Protein AF-T2JCJ1-F1 (afdb_monomer)

Foldseek 3Di:
DDQPDDQDDDPVCCVPVVDRDDDDDDDDDDDPLVSQDPPDPVSVVVNVVVVD

Structure (mmCIF, N/CA/C/O backbone):
data_AF-T2JCJ1-F1
#
_entry.id   AF-T2JCJ1-F1
#
loop_
_atom_site.group_PDB
_atom_site.id
_atom_site.type_symbol
_atom_site.label_atom_id
_atom_site.label_alt_id
_atom_site.label_comp_id
_atom_site.label_asym_id
_atom_site.label_entity_id
_atom_site.label_seq_id
_atom_site.pdbx_PDB_ins_code
_atom_site.Cartn_x
_atom_site.Cartn_y
_atom_site.Cartn_z
_atom_site.occupancy
_atom_site.B_iso_or_equiv
_atom_site.auth_seq_id
_atom_site.auth_comp_id
_atom_site.auth_asym_id
_atom_site.auth_atom_id
_atom_site.pdbx_PDB_model_num
ATOM 1 N N . MET A 1 1 ? -3.871 -10.631 -3.927 1.00 80.12 1 MET A N 1
ATOM 2 C CA . MET A 1 1 ? -2.722 -9.911 -3.342 1.00 80.12 1 MET A CA 1
ATOM 3 C C . MET A 1 1 ? -3.129 -8.452 -3.190 1.00 80.12 1 MET A C 1
ATOM 5 O O . MET A 1 1 ? -3.908 -8.004 -4.023 1.00 80.12 1 MET A O 1
ATOM 9 N N . GLU A 1 2 ? -2.719 -7.758 -2.126 1.00 90.69 2 GLU A N 1
ATOM 10 C CA . GLU A 1 2 ? -2.854 -6.289 -2.053 1.00 90.69 2 GLU A CA 1
ATOM 11 C C . GLU A 1 2 ? -1.632 -5.643 -2.720 1.00 90.69 2 GLU A C 1
ATOM 13 O O . GLU A 1 2 ? -0.551 -6.220 -2.652 1.00 90.69 2 GLU A O 1
ATOM 18 N N . ASN A 1 3 ? -1.807 -4.496 -3.378 1.00 94.19 3 ASN A N 1
ATOM 19 C CA . ASN A 1 3 ? -0.767 -3.811 -4.159 1.00 94.19 3 ASN A CA 1
ATOM 20 C C . ASN A 1 3 ? -0.404 -2.421 -3.604 1.00 94.19 3 ASN A C 1
ATOM 22 O O . ASN A 1 3 ? 0.053 -1.559 -4.343 1.00 94.19 3 ASN A O 1
ATOM 26 N N . GLY A 1 4 ? -0.736 -2.138 -2.343 1.00 93.25 4 GLY A N 1
ATOM 27 C CA . GLY A 1 4 ? -0.373 -0.863 -1.718 1.00 93.25 4 GLY A CA 1
ATOM 28 C C . GLY A 1 4 ? -1.179 0.368 -2.157 1.00 93.25 4 GLY A C 1
ATOM 29 O O . GLY A 1 4 ? -1.137 1.373 -1.452 1.00 93.25 4 GLY A O 1
ATOM 30 N N . SER A 1 5 ? -1.956 0.315 -3.246 1.00 95.50 5 SER A N 1
ATOM 31 C CA . SER A 1 5 ? -2.493 1.533 -3.872 1.00 95.50 5 SER A CA 1
ATOM 32 C C . SER A 1 5 ? -3.654 2.184 -3.113 1.00 95.50 5 SER A C 1
ATOM 34 O O . SER A 1 5 ? -3.710 3.407 -2.993 1.00 95.50 5 SER A O 1
ATOM 36 N N . ILE A 1 6 ? -4.630 1.397 -2.640 1.00 95.94 6 ILE A N 1
ATOM 37 C CA . ILE A 1 6 ? -5.873 1.929 -2.057 1.00 95.94 6 ILE A CA 1
ATOM 38 C C . ILE A 1 6 ? -6.262 1.155 -0.800 1.00 95.94 6 ILE A C 1
ATOM 40 O O . ILE A 1 6 ? -6.454 -0.059 -0.828 1.00 95.94 6 ILE A O 1
ATOM 44 N N . TYR A 1 7 ? -6.506 1.896 0.282 1.00 96.12 7 TYR A N 1
ATOM 45 C CA . TYR A 1 7 ? -7.075 1.373 1.519 1.00 96.12 7 TYR A CA 1
ATOM 46 C C . TYR A 1 7 ? -8.293 2.198 1.931 1.00 96.12 7 TYR A C 1
ATOM 48 O O . TYR A 1 7 ? -8.188 3.398 2.183 1.00 96.12 7 TYR A O 1
ATOM 56 N N . VAL A 1 8 ? -9.455 1.547 2.032 1.00 96.75 8 VAL A N 1
ATOM 57 C CA . VAL A 1 8 ? -10.704 2.182 2.472 1.00 96.75 8 VAL A CA 1
ATOM 58 C C . VAL A 1 8 ? -11.218 1.468 3.712 1.00 96.75 8 VAL A C 1
ATOM 60 O O . VAL A 1 8 ? -11.576 0.295 3.674 1.00 96.75 8 VAL A O 1
ATOM 63 N N . PHE A 1 9 ? -11.287 2.193 4.823 1.00 97.00 9 PHE A N 1
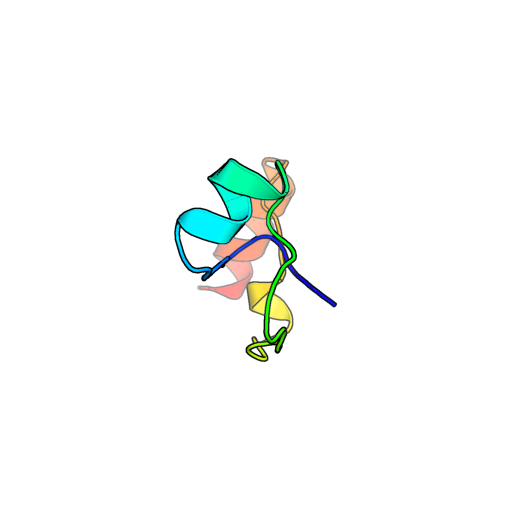ATOM 64 C CA . PHE A 1 9 ? -11.793 1.692 6.096 1.00 97.00 9 PHE A CA 1
ATOM 65 C C . PHE A 1 9 ? -12.516 2.806 6.852 1.00 97.00 9 PHE A C 1
ATOM 67 O O . PHE A 1 9 ? -12.358 3.999 6.583 1.00 97.00 9 PHE A O 1
ATOM 74 N N . LYS A 1 10 ? -13.339 2.424 7.829 1.00 97.56 10 LYS A N 1
ATOM 75 C CA . LYS A 1 10 ? -13.960 3.391 8.737 1.00 97.56 10 LYS A CA 1
ATOM 76 C C . LYS A 1 10 ? -12.902 3.941 9.709 1.00 97.56 10 LYS A C 1
ATOM 78 O O . LYS A 1 10 ? -12.068 3.163 10.167 1.00 97.56 10 LYS A O 1
ATOM 83 N N . PRO A 1 11 ? -12.963 5.224 10.117 1.00 97.94 11 PRO A N 1
ATOM 84 C CA . PRO A 1 11 ? -11.954 5.817 11.005 1.00 97.94 11 PRO A CA 1
ATOM 85 C C . PRO A 1 11 ? -11.736 5.082 12.335 1.00 97.94 11 PRO A C 1
ATOM 87 O O . PRO A 1 11 ? -10.644 5.153 12.895 1.00 97.94 11 PRO A O 1
ATOM 90 N N . TRP A 1 12 ? -12.756 4.382 12.846 1.00 98.25 12 TRP A N 1
ATOM 91 C CA . TRP A 1 12 ? -12.642 3.598 14.078 1.00 98.25 12 TRP A CA 1
ATOM 92 C C . TRP A 1 12 ? -11.591 2.484 13.967 1.00 98.25 12 TRP A C 1
ATOM 94 O O . TRP A 1 12 ? -10.889 2.234 14.940 1.00 98.25 12 TRP A O 1
ATOM 104 N N . VAL A 1 13 ? -11.391 1.909 12.772 1.00 98.38 13 VAL A N 1
ATOM 105 C CA . VAL A 1 13 ? -10.435 0.813 12.542 1.00 98.38 13 VAL A CA 1
ATOM 106 C C . VAL A 1 13 ? -9.017 1.238 12.933 1.00 98.38 13 VAL A C 1
ATOM 108 O O . VAL A 1 13 ? -8.382 0.574 13.746 1.00 98.38 13 VAL A O 1
ATOM 111 N N . LEU A 1 14 ? -8.544 2.397 12.460 1.00 97.94 14 LEU A N 1
ATOM 112 C CA . LEU A 1 14 ? -7.221 2.906 12.848 1.00 97.94 14 LEU A CA 1
ATOM 113 C C . LEU A 1 14 ? -7.153 3.290 14.327 1.00 97.94 14 LEU A C 1
ATOM 115 O O . LEU A 1 14 ? -6.147 3.040 14.992 1.00 97.94 14 LEU A O 1
ATOM 119 N N . LYS A 1 15 ? -8.202 3.948 14.838 1.00 98.31 15 LYS A N 1
ATOM 120 C CA . LYS A 1 15 ? -8.204 4.499 16.199 1.00 98.31 15 LYS A CA 1
ATOM 121 C C . LYS A 1 15 ? -8.114 3.398 17.252 1.00 98.31 15 LYS A C 1
ATOM 123 O O . LYS A 1 15 ? -7.343 3.553 18.204 1.00 98.31 15 LYS A O 1
ATOM 128 N N . GLU A 1 16 ? -8.865 2.321 17.055 1.00 98.31 16 GLU A N 1
ATOM 129 C CA . GLU A 1 16 ? -9.013 1.217 18.005 1.00 98.31 16 GLU A CA 1
ATOM 130 C C . GLU A 1 16 ? -7.973 0.119 17.764 1.00 98.31 16 GLU A C 1
ATOM 132 O O . GLU A 1 16 ? -7.263 -0.253 18.695 1.00 98.31 16 GLU A O 1
ATOM 137 N N . ASN A 1 17 ? -7.798 -0.333 16.517 1.00 97.75 17 ASN A N 1
ATOM 138 C CA . ASN A 1 17 ? -6.943 -1.490 16.220 1.00 97.75 17 ASN A CA 1
ATOM 139 C C . ASN A 1 17 ? -5.471 -1.115 16.011 1.00 97.75 17 ASN A C 1
ATOM 141 O O . ASN A 1 17 ? -4.615 -1.997 15.940 1.00 97.75 17 ASN A O 1
ATOM 145 N N . LYS A 1 18 ? -5.169 0.182 15.856 1.00 97.75 18 LYS A N 1
ATOM 146 C CA . LYS A 1 18 ? -3.831 0.694 15.502 1.00 97.75 18 LYS A CA 1
ATOM 147 C C . LYS A 1 18 ? -3.278 0.103 14.200 1.00 97.75 18 LYS A C 1
ATOM 149 O O . LYS A 1 18 ? -2.070 0.058 13.996 1.00 97.75 18 LYS A O 1
ATOM 154 N N . ASN A 1 19 ? -4.160 -0.354 13.315 1.00 96.38 19 ASN A N 1
ATOM 155 C CA . ASN A 1 19 ? -3.819 -0.890 12.004 1.00 96.38 19 ASN A CA 1
ATOM 156 C C . ASN A 1 19 ? -5.012 -0.734 11.044 1.00 96.38 19 ASN A C 1
ATOM 158 O O . ASN A 1 19 ? -6.075 -0.259 11.440 1.00 96.38 19 ASN A O 1
ATOM 162 N N . ARG A 1 20 ? -4.826 -1.112 9.775 1.00 95.56 20 ARG A N 1
ATOM 163 C CA . ARG A 1 20 ? -5.814 -0.944 8.692 1.00 95.56 20 ARG A CA 1
ATOM 164 C C . ARG A 1 20 ? -6.807 -2.108 8.533 1.00 95.56 20 ARG A C 1
ATOM 166 O O . ARG A 1 20 ? -7.638 -2.069 7.632 1.00 95.56 20 ARG A O 1
ATOM 173 N N . LEU A 1 21 ? -6.722 -3.139 9.373 1.00 95.56 21 LEU A N 1
ATOM 174 C CA . LEU A 1 21 ? -7.524 -4.359 9.292 1.00 95.56 21 LEU A CA 1
ATOM 175 C C . LEU A 1 21 ? -8.600 -4.366 10.392 1.00 95.56 21 LEU A C 1
ATOM 177 O O . LEU A 1 21 ? -8.308 -4.362 11.589 1.00 95.56 21 LEU A O 1
ATOM 181 N N . GLY A 1 22 ? -9.873 -4.382 9.993 1.00 96.12 22 GLY A N 1
ATOM 182 C CA . GLY A 1 22 ? -10.998 -4.440 10.927 1.00 96.12 22 GLY A CA 1
ATOM 183 C C . GLY A 1 22 ? -12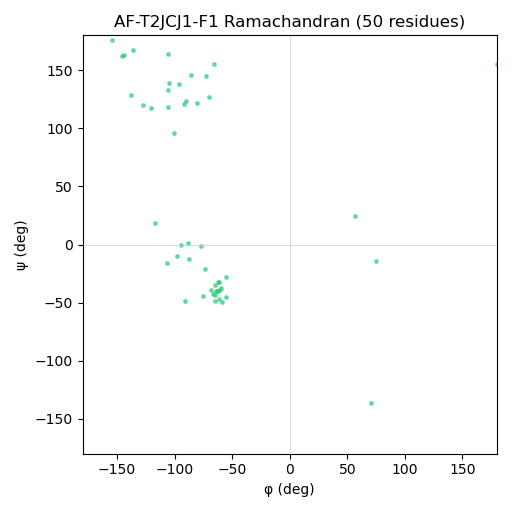.362 -4.442 10.239 1.00 96.12 22 GLY A C 1
ATOM 184 O O . GLY A 1 22 ? -12.509 -3.957 9.119 1.00 96.12 22 GLY A O 1
ATOM 185 N N . GLY A 1 23 ? -13.376 -4.982 10.920 1.00 95.69 23 GLY A N 1
ATOM 186 C CA . GLY A 1 23 ? -14.736 -5.085 10.386 1.00 95.69 23 GLY A CA 1
ATOM 187 C C . GLY A 1 23 ? -14.849 -6.116 9.258 1.00 95.69 23 GLY A C 1
ATOM 188 O O . GLY A 1 23 ? -14.314 -7.217 9.364 1.00 95.69 23 GLY A O 1
ATOM 189 N N . LYS A 1 24 ? -15.567 -5.770 8.181 1.00 96.25 24 LYS A N 1
ATOM 190 C CA . LYS A 1 24 ? -15.677 -6.602 6.973 1.00 96.25 24 LYS A CA 1
ATOM 191 C C . LYS A 1 24 ? -14.563 -6.233 5.994 1.00 96.25 24 LYS A C 1
ATOM 193 O O . LYS A 1 24 ? -14.481 -5.083 5.575 1.00 96.25 24 LYS A O 1
ATOM 198 N N . ILE A 1 25 ? -13.763 -7.221 5.602 1.00 95.50 25 ILE A N 1
ATOM 199 C CA . ILE A 1 25 ? -12.633 -7.056 4.682 1.00 95.50 25 ILE A CA 1
ATOM 200 C C . ILE A 1 25 ? -13.009 -7.643 3.317 1.00 95.50 25 ILE A C 1
ATOM 202 O O . ILE A 1 25 ? -13.532 -8.754 3.238 1.00 95.50 25 ILE A O 1
ATOM 206 N N . SER A 1 26 ? -12.746 -6.899 2.243 1.00 95.69 26 SER A N 1
ATOM 207 C CA . SER A 1 26 ? -12.826 -7.381 0.861 1.00 95.69 26 SER A CA 1
ATOM 208 C C . SER A 1 26 ? -11.734 -6.742 0.012 1.00 95.69 26 SER A C 1
ATOM 210 O O . SER A 1 26 ? -11.1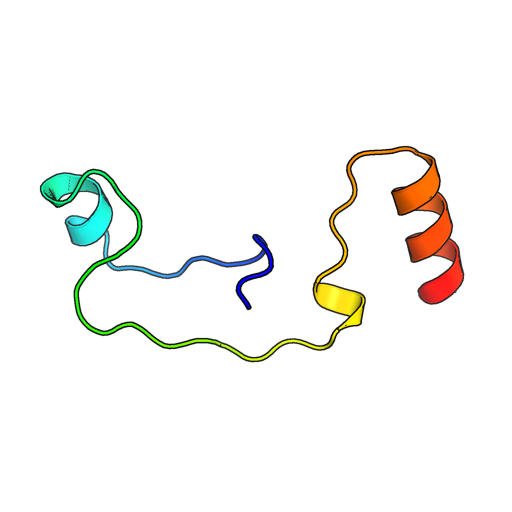91 -5.703 0.379 1.00 95.69 26 SER A O 1
ATOM 212 N N . LEU A 1 27 ? -11.460 -7.335 -1.148 1.00 95.12 27 LEU A N 1
ATOM 213 C CA . LEU A 1 27 ? -10.509 -6.812 -2.122 1.00 95.12 27 LEU A CA 1
ATOM 214 C C . LEU A 1 27 ? -11.253 -6.184 -3.301 1.00 95.12 27 LEU A C 1
ATOM 216 O O . LEU A 1 27 ? -12.240 -6.743 -3.780 1.00 95.12 27 LEU A O 1
ATOM 220 N N . TYR A 1 28 ? -10.755 -5.045 -3.775 1.00 95.56 28 TYR A N 1
ATOM 221 C CA . TYR A 1 28 ? -11.079 -4.537 -5.102 1.00 95.56 28 TYR A CA 1
ATOM 222 C C . TYR A 1 28 ? -10.018 -5.059 -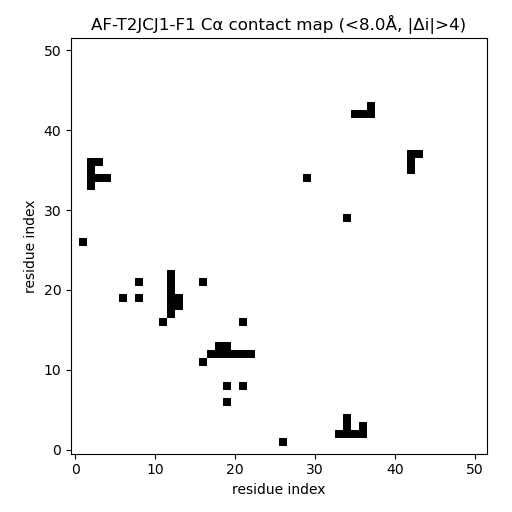6.073 1.00 95.56 28 TYR A C 1
ATOM 224 O O . TYR A 1 28 ? -8.827 -4.843 -5.855 1.00 95.56 28 TYR A O 1
ATOM 232 N N . VAL A 1 29 ? -10.438 -5.801 -7.097 1.00 95.44 29 VAL A N 1
ATOM 233 C CA . VAL A 1 29 ? -9.511 -6.418 -8.053 1.00 95.44 29 VAL A CA 1
ATOM 234 C C . VAL A 1 29 ? -9.073 -5.368 -9.069 1.00 95.44 29 VAL A C 1
ATOM 236 O O . VAL A 1 29 ? -9.906 -4.787 -9.762 1.00 95.44 29 VAL A O 1
ATOM 239 N N . MET A 1 30 ? -7.765 -5.139 -9.145 1.00 94.56 30 MET A N 1
ATOM 240 C CA . MET A 1 30 ? -7.123 -4.255 -10.117 1.00 94.56 30 MET A CA 1
ATOM 241 C C . MET A 1 30 ? -6.401 -5.088 -11.183 1.00 94.56 30 MET A C 1
ATOM 243 O O . MET A 1 30 ? -6.182 -6.286 -10.994 1.00 94.56 30 MET A O 1
ATOM 247 N N . SER A 1 31 ? -6.056 -4.468 -12.312 1.00 93.06 31 SER A N 1
ATOM 248 C CA . SER A 1 31 ? -5.198 -5.100 -13.317 1.00 93.06 31 SER A CA 1
ATOM 249 C C . SER A 1 31 ? -3.787 -5.320 -12.764 1.00 93.06 31 SER A C 1
ATOM 251 O O . SER A 1 31 ? -3.342 -4.590 -11.881 1.00 93.06 31 SER A O 1
ATOM 253 N N . GLU A 1 32 ? -3.064 -6.298 -13.312 1.00 89.75 32 GLU A N 1
ATOM 254 C CA . GLU A 1 32 ? -1.690 -6.600 -12.882 1.00 89.75 32 GLU A CA 1
ATOM 255 C C . GLU A 1 32 ? -0.743 -5.408 -13.071 1.00 89.75 32 GLU A C 1
ATOM 257 O O . GLU A 1 32 ? 0.063 -5.126 -12.193 1.00 89.75 32 GLU A O 1
ATOM 262 N N . ILE A 1 33 ? -0.900 -4.642 -14.158 1.00 90.50 33 ILE A N 1
ATOM 263 C CA . ILE A 1 33 ? -0.097 -3.432 -14.399 1.00 90.50 33 ILE A CA 1
ATOM 264 C C . ILE A 1 33 ? -0.304 -2.366 -13.314 1.00 90.50 33 ILE A C 1
ATOM 266 O O . ILE A 1 33 ? 0.624 -1.651 -12.959 1.00 90.50 33 ILE A O 1
ATOM 270 N N . ALA A 1 34 ? -1.503 -2.290 -12.731 1.00 91.19 34 ALA A N 1
ATOM 271 C CA . ALA A 1 34 ? -1.790 -1.354 -11.652 1.00 91.19 34 ALA A CA 1
ATOM 272 C C . ALA A 1 34 ? -1.225 -1.815 -10.297 1.00 91.19 34 ALA A C 1
ATOM 274 O O . ALA A 1 34 ? -1.416 -1.129 -9.296 1.00 91.19 34 ALA A O 1
ATOM 275 N N . ALA A 1 35 ? -0.575 -2.981 -10.239 1.00 93.06 35 ALA A N 1
ATOM 276 C CA . ALA A 1 35 ? 0.124 -3.463 -9.057 1.00 93.06 35 ALA A CA 1
ATOM 277 C C . ALA A 1 35 ? 1.623 -3.127 -9.042 1.00 93.06 35 ALA A C 1
ATOM 279 O O . ALA A 1 35 ? 2.291 -3.489 -8.079 1.00 93.06 35 ALA A O 1
ATOM 280 N N . VAL A 1 36 ? 2.144 -2.458 -10.077 1.00 93.38 36 VAL A N 1
ATOM 281 C CA . VAL A 1 36 ? 3.540 -2.006 -10.111 1.00 93.38 36 VAL A CA 1
ATOM 282 C C . VAL A 1 36 ? 3.743 -0.862 -9.115 1.00 93.38 36 VAL A C 1
ATOM 284 O O . VAL A 1 36 ? 3.026 0.140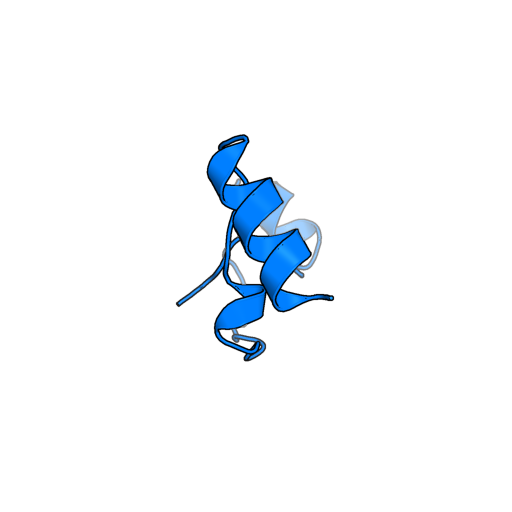 -9.153 1.00 93.38 36 VAL A O 1
ATOM 287 N N . GLU A 1 37 ? 4.732 -1.019 -8.238 1.00 95.06 37 GLU A N 1
ATOM 288 C CA . GLU A 1 37 ? 5.221 0.015 -7.324 1.00 95.06 37 GLU A CA 1
ATOM 289 C C . GLU A 1 37 ? 6.452 0.687 -7.953 1.00 95.06 37 GLU A C 1
ATOM 291 O O . GLU A 1 37 ? 7.276 0.018 -8.573 1.00 95.06 37 GLU A O 1
ATOM 296 N N . ILE A 1 38 ? 6.545 2.015 -7.852 1.00 95.62 38 ILE A N 1
ATOM 297 C CA . ILE A 1 38 ? 7.672 2.786 -8.392 1.00 95.62 38 ILE A CA 1
ATOM 298 C C . ILE A 1 38 ? 8.613 3.101 -7.232 1.00 95.62 38 ILE A C 1
ATOM 300 O O . ILE A 1 38 ? 8.393 4.074 -6.508 1.00 95.62 38 ILE A O 1
ATOM 304 N N . ASP A 1 39 ? 9.643 2.273 -7.062 1.00 96.69 39 ASP A N 1
ATOM 305 C CA . ASP A 1 39 ? 10.660 2.423 -6.014 1.00 96.69 39 ASP A CA 1
ATOM 306 C C . ASP A 1 39 ? 12.009 2.911 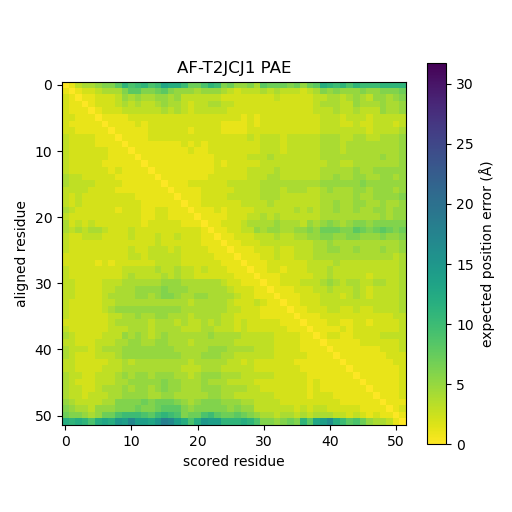-6.573 1.00 96.69 39 ASP A C 1
ATOM 308 O O . ASP A 1 39 ? 12.870 3.385 -5.825 1.00 96.69 39 ASP A O 1
ATOM 312 N N . SER A 1 40 ? 12.192 2.818 -7.892 1.00 97.88 40 SER A N 1
ATOM 313 C CA . SER A 1 40 ? 13.402 3.188 -8.623 1.00 97.88 40 SER A CA 1
ATOM 314 C C . SER A 1 40 ? 13.105 3.969 -9.908 1.00 97.88 40 SER A C 1
ATOM 316 O O . SER A 1 40 ?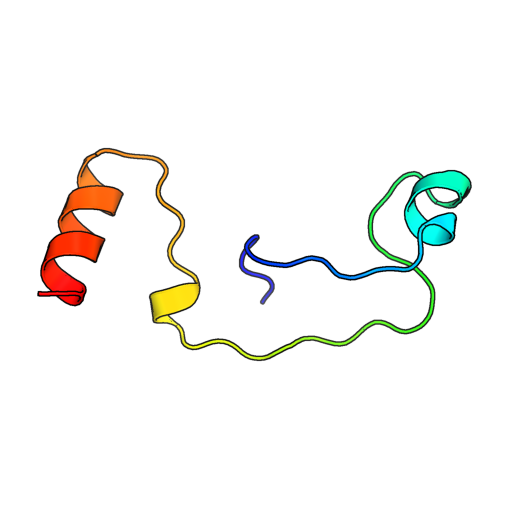 11.969 4.050 -10.381 1.00 97.88 40 SER A O 1
ATOM 318 N N . GLU A 1 41 ? 14.152 4.559 -10.485 1.00 97.81 41 GLU A N 1
ATOM 319 C CA . GLU A 1 41 ? 14.079 5.250 -11.777 1.00 97.81 41 GLU A CA 1
ATOM 320 C C . GLU A 1 41 ? 13.748 4.263 -12.909 1.00 97.81 41 GLU A C 1
ATOM 322 O O . GLU A 1 41 ? 12.993 4.578 -13.827 1.00 97.81 41 GLU A O 1
ATOM 327 N N . GLU A 1 42 ? 14.257 3.036 -12.813 1.00 97.56 42 GLU A N 1
ATOM 328 C CA . GLU A 1 42 ? 13.967 1.956 -13.748 1.00 97.56 42 GLU A CA 1
ATOM 329 C C . GLU A 1 42 ? 12.474 1.580 -13.747 1.00 97.56 42 GLU A C 1
ATOM 331 O O . GLU A 1 42 ? 11.897 1.373 -14.818 1.00 97.56 42 GLU A O 1
ATOM 336 N N . ASP A 1 43 ? 11.822 1.554 -12.575 1.00 96.38 43 ASP A N 1
ATOM 337 C CA . ASP A 1 43 ? 10.378 1.288 -12.466 1.00 96.38 43 ASP A CA 1
ATOM 338 C C . ASP A 1 43 ? 9.554 2.384 -13.152 1.00 96.38 43 ASP A C 1
ATOM 340 O O . ASP A 1 43 ? 8.564 2.104 -13.837 1.00 96.38 43 ASP A O 1
ATOM 344 N N . PHE A 1 44 ? 9.981 3.641 -12.999 1.00 96.19 44 PHE A N 1
ATOM 345 C CA . PHE A 1 44 ? 9.326 4.787 -13.622 1.00 96.19 44 PHE A CA 1
ATOM 346 C C . PHE A 1 44 ? 9.421 4.719 -15.152 1.00 96.19 44 PHE A C 1
ATOM 348 O O . PHE A 1 44 ? 8.403 4.812 -15.840 1.00 96.19 44 PHE A O 1
ATOM 355 N N . GLN A 1 45 ? 10.621 4.474 -15.685 1.00 96.69 45 GLN A N 1
ATOM 356 C CA . GLN A 1 45 ? 10.857 4.332 -17.127 1.00 96.69 45 GLN A CA 1
ATOM 357 C C . GLN A 1 45 ? 10.064 3.170 -17.731 1.00 96.69 45 GLN A C 1
ATOM 359 O O . GLN A 1 45 ? 9.520 3.279 -18.832 1.00 96.69 45 GLN A O 1
ATOM 364 N N . MET A 1 46 ? 9.969 2.057 -17.002 1.00 94.69 46 MET A N 1
ATOM 365 C CA . MET A 1 46 ? 9.176 0.903 -17.408 1.00 94.69 46 MET A CA 1
ATOM 366 C C . MET A 1 46 ? 7.689 1.262 -17.546 1.00 94.69 46 MET A C 1
ATOM 368 O O . MET A 1 46 ? 7.065 0.910 -18.548 1.00 94.69 46 MET A O 1
ATOM 372 N N . ILE A 1 47 ? 7.111 1.963 -16.565 1.00 94.94 47 ILE A N 1
ATOM 373 C CA . ILE A 1 47 ? 5.702 2.370 -16.621 1.00 94.94 47 ILE A CA 1
ATOM 374 C C . ILE A 1 47 ? 5.451 3.420 -17.702 1.00 94.94 47 ILE A C 1
ATOM 376 O O . ILE A 1 47 ? 4.452 3.298 -18.410 1.00 94.94 47 ILE A O 1
ATOM 380 N N . GLU A 1 48 ? 6.351 4.389 -17.899 1.00 95.00 48 GLU A N 1
ATOM 381 C CA . GLU A 1 48 ? 6.244 5.320 -19.030 1.00 95.00 48 GLU A CA 1
ATOM 382 C C . GLU A 1 48 ? 6.172 4.575 -20.368 1.00 95.00 48 GLU A C 1
ATOM 384 O O . GLU A 1 48 ? 5.293 4.866 -21.177 1.00 95.00 48 GLU A O 1
ATOM 389 N N . PHE A 1 49 ? 7.028 3.570 -20.575 1.00 94.19 49 PHE A N 1
ATOM 390 C CA . PHE A 1 49 ? 7.005 2.747 -21.785 1.00 94.19 49 PHE A CA 1
ATOM 391 C C . PHE A 1 49 ? 5.700 1.950 -21.946 1.00 94.19 49 PHE A C 1
ATOM 393 O O . PHE A 1 49 ? 5.183 1.826 -23.053 1.00 94.19 49 PHE A O 1
ATOM 400 N N . PHE A 1 50 ? 5.142 1.401 -20.863 1.00 90.44 50 PHE A N 1
ATOM 401 C CA . PHE A 1 50 ? 3.875 0.661 -20.933 1.00 90.44 50 PHE A CA 1
ATOM 402 C C . PHE A 1 50 ? 2.643 1.557 -21.125 1.00 90.44 50 PHE A C 1
ATOM 404 O O . PHE A 1 50 ? 1.594 1.059 -21.541 1.00 90.44 50 PHE A O 1
ATOM 411 N N . MET A 1 51 ? 2.743 2.845 -20.792 1.00 87.69 51 MET A N 1
ATOM 412 C CA . MET A 1 51 ? 1.654 3.819 -20.903 1.00 87.69 51 MET A CA 1
ATOM 413 C C . MET A 1 51 ? 1.712 4.675 -22.178 1.00 87.69 51 MET A C 1
ATOM 415 O O . MET A 1 51 ? 0.747 5.397 -22.444 1.00 87.69 51 MET A O 1
ATOM 419 N N . SER A 1 52 ? 2.808 4.606 -22.943 1.00 79.00 52 SER A N 1
ATOM 420 C CA . SER A 1 52 ? 2.979 5.261 -24.251 1.00 79.00 52 SER A CA 1
ATOM 421 C C . SER A 1 52 ? 2.343 4.476 -25.394 1.00 79.00 52 SER A C 1
ATOM 423 O O . SER A 1 52 ? 1.714 5.117 -26.265 1.00 79.00 52 SER A O 1
#

Sequence (52 aa):
MENGSIYVFKPWVLKENKNRLGGKISLYVMSEIAAVEIDSEEDFQMIEFFMS

Nearest PDB structures (foldseek):
  6ifd-assembly2_D  TM=8.754E-01  e=1.291E+00  Vibrio cholerae

Organism: NCBI:txid555881

Mean predicted aligned error: 3.08 Å

Solvent-accessible surface area (backbone atoms only — not comparable to f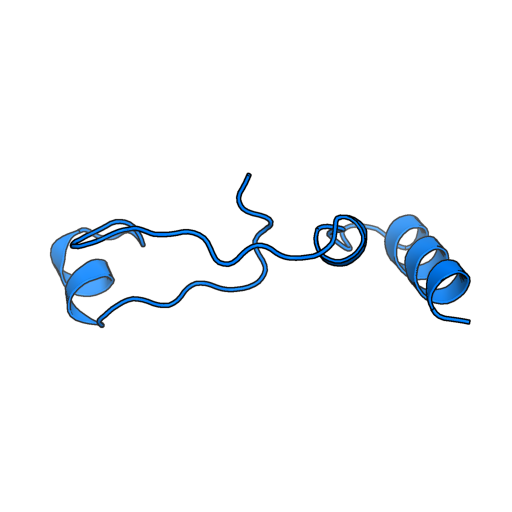ull-atom values): 3715 Å² total; per-residue (Å²): 13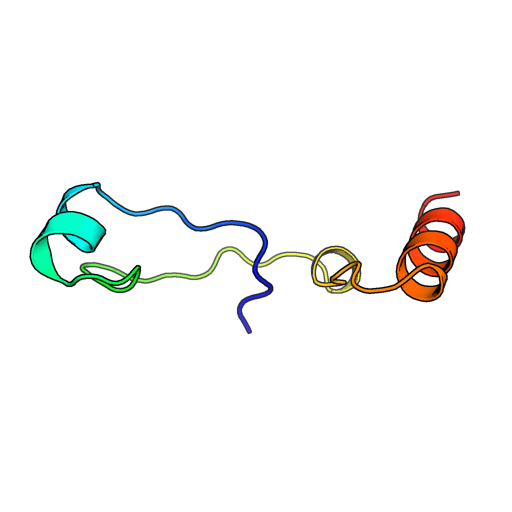4,88,58,86,81,83,88,89,75,62,74,62,32,44,74,74,66,73,38,92,74,61,90,86,84,84,83,84,90,71,60,75,78,74,45,68,72,74,86,49,72,67,44,47,54,52,49,52,63,77,73,107

InterPro domains:
  IPR029044 Nucleotide-diphospho-sugar transferases [G3DSA:3.90.550.10] (1-52)
  IPR029044 Nucleotide-diphospho-sugar transferases [SSF53448] (2-51)

pLDDT: mean 94.73, std 3.86, range [79.0, 98.38]

Secondary structure (DSSP, 8-state):
---SS-----HHHHHHHSSS--SS-------GGGG----SHHHHHHHHHHH-

Radius of gyration: 15.03 Å; Cα contacts (8 Å, |Δi|>4): 26; chains: 1; bounding box: 30×16×42 Å